Protein AF-W2CX19-F1 (afdb_monomer)

Nearest PDB structures (foldseek):
  3agx-assembly1_B  TM=3.950E-01  e=8.508E+00  Homo sapiens

pLDDT: mean 94.56, std 5.28, range [71.5, 98.56]

Solvent-accessible surface area (backbone atoms only — not comparable to full-atom values): 4928 Å² total; per-residue (Å²): 130,83,61,69,67,61,56,46,41,51,53,19,45,52,54,30,50,55,50,50,53,56,39,55,76,69,62,60,75,93,41,74,69,51,54,23,53,45,41,15,39,44,18,54,80,72,41,51,78,44,82,49,97,79,49,72,36,34,39,28,68,23,46,70,63,72,62,82,52,67,51,68,93,90,57,52,67,56,84,50,56,95,79,112

Structure (mmCIF, N/CA/C/O backbone):
data_AF-W2CX19-F1
#
_entry.id   AF-W2CX19-F1
#
loop_
_atom_site.group_PDB
_atom_site.id
_atom_site.type_symbol
_atom_site.label_atom_id
_atom_site.label_alt_id
_atom_site.label_comp_id
_atom_site.label_asym_id
_atom_site.label_entity_id
_atom_site.label_seq_id
_atom_site.pdbx_PDB_ins_code
_atom_site.Cartn_x
_atom_site.Cartn_y
_atom_site.Cartn_z
_atom_site.occupancy
_atom_site.B_iso_or_equiv
_atom_site.auth_seq_id
_atom_site.auth_comp_id
_atom_site.auth_asym_id
_atom_site.auth_atom_id
_atom_site.pdbx_PDB_model_num
ATOM 1 N N . GLY A 1 1 ? 20.250 14.348 9.282 1.00 83.06 1 GL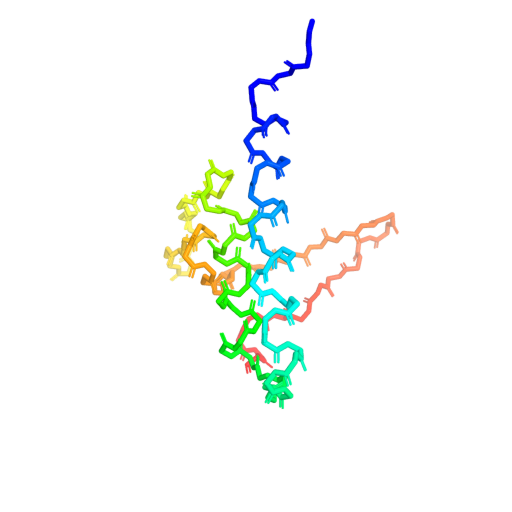Y A N 1
ATOM 2 C CA . GLY A 1 1 ? 18.784 14.24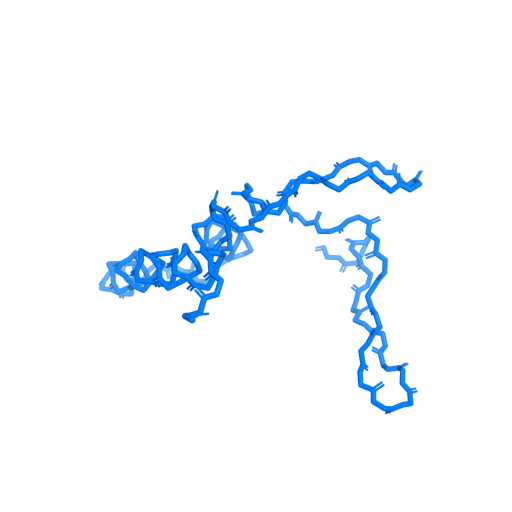4 9.445 1.00 83.06 1 GLY A CA 1
ATOM 3 C C . GLY A 1 1 ? 18.285 13.036 8.680 1.00 83.06 1 GLY A C 1
ATOM 4 O O . GLY A 1 1 ? 19.022 12.560 7.823 1.00 83.06 1 GLY A O 1
ATOM 5 N N . LYS A 1 2 ? 17.088 12.524 8.992 1.00 90.31 2 LYS A N 1
ATOM 6 C CA . LYS A 1 2 ? 16.473 11.464 8.177 1.00 90.31 2 LYS A CA 1
ATOM 7 C C . LYS A 1 2 ? 16.112 12.007 6.780 1.00 90.31 2 LYS A C 1
ATOM 9 O O . LYS A 1 2 ? 15.828 13.202 6.670 1.00 90.31 2 LYS A O 1
ATOM 14 N N . PRO A 1 3 ? 16.151 11.178 5.725 1.00 95.75 3 PRO A N 1
ATOM 15 C CA . PRO A 1 3 ? 15.660 11.541 4.397 1.00 95.75 3 PRO A CA 1
ATOM 16 C C . PRO A 1 3 ? 14.205 12.035 4.399 1.00 95.75 3 PRO A C 1
ATOM 18 O O . PRO A 1 3 ? 13.383 11.560 5.179 1.00 95.75 3 PRO A O 1
ATOM 21 N N . LEU A 1 4 ? 13.857 12.936 3.469 1.00 96.00 4 LEU A N 1
ATOM 22 C CA . LEU A 1 4 ? 12.480 13.432 3.297 1.00 96.00 4 LEU A CA 1
ATOM 23 C C . LEU A 1 4 ? 11.477 12.288 3.087 1.00 96.00 4 LEU A C 1
ATOM 25 O O . LEU A 1 4 ? 10.377 12.333 3.630 1.00 96.00 4 LEU A O 1
ATOM 29 N N . ILE A 1 5 ? 11.868 11.251 2.340 1.00 96.31 5 ILE A N 1
ATOM 30 C CA . ILE A 1 5 ? 10.994 10.111 2.044 1.00 96.31 5 ILE A CA 1
ATOM 31 C C . ILE A 1 5 ? 10.519 9.396 3.316 1.00 96.31 5 ILE A C 1
ATOM 33 O O . ILE A 1 5 ? 9.364 8.987 3.381 1.00 96.31 5 ILE A O 1
ATOM 37 N N . ASP A 1 6 ? 11.347 9.342 4.363 1.00 96.88 6 ASP A N 1
ATOM 38 C CA . ASP A 1 6 ? 10.972 8.736 5.643 1.00 96.88 6 ASP A CA 1
ATOM 39 C C . ASP A 1 6 ? 9.884 9.551 6.350 1.00 96.88 6 ASP A C 1
ATOM 41 O O . ASP A 1 6 ? 9.004 8.997 7.007 1.00 96.88 6 ASP A O 1
ATOM 45 N N . HIS A 1 7 ? 9.932 10.879 6.226 1.00 97.44 7 HIS A N 1
ATOM 46 C CA . HIS A 1 7 ? 8.900 11.757 6.770 1.00 97.44 7 HIS A CA 1
ATOM 47 C C . HIS A 1 7 ? 7.580 11.590 6.011 1.00 97.44 7 HIS A C 1
ATOM 49 O O . HIS A 1 7 ? 6.542 11.411 6.642 1.00 97.44 7 HIS A O 1
ATOM 55 N N . LEU A 1 8 ? 7.631 11.541 4.676 1.00 98.06 8 LEU A N 1
ATOM 56 C CA . LEU A 1 8 ? 6.449 11.304 3.840 1.00 98.06 8 LEU A CA 1
ATOM 57 C C . LEU A 1 8 ? 5.828 9.923 4.097 1.00 98.06 8 LEU A C 1
ATOM 59 O O . LEU A 1 8 ? 4.609 9.799 4.155 1.00 98.06 8 LEU A O 1
ATOM 63 N N . MET A 1 9 ? 6.657 8.900 4.317 1.00 97.94 9 MET A N 1
ATOM 64 C CA . MET A 1 9 ? 6.204 7.562 4.702 1.00 97.94 9 MET A CA 1
ATOM 65 C C . MET A 1 9 ? 5.443 7.579 6.033 1.00 97.94 9 MET A C 1
ATOM 67 O O . MET A 1 9 ? 4.414 6.920 6.162 1.00 97.94 9 MET A O 1
ATOM 71 N N . ASN A 1 10 ? 5.920 8.338 7.025 1.00 97.94 10 ASN A N 1
ATOM 72 C CA . ASN A 1 10 ? 5.218 8.471 8.304 1.00 97.94 10 ASN A CA 1
ATOM 73 C C . ASN A 1 10 ? 3.864 9.180 8.148 1.00 97.94 10 ASN A C 1
ATOM 75 O O . ASN A 1 10 ? 2.900 8.799 8.813 1.00 97.94 10 ASN A O 1
ATOM 79 N N . ASP A 1 11 ? 3.774 10.173 7.262 1.00 98.06 11 ASP A N 1
ATOM 80 C CA . ASP A 1 11 ? 2.508 10.843 6.959 1.00 98.06 11 ASP A CA 1
ATOM 81 C C . ASP A 1 11 ? 1.509 9.896 6.287 1.00 98.06 11 ASP A C 1
ATOM 83 O O . ASP A 1 11 ? 0.349 9.836 6.703 1.00 98.06 11 ASP A O 1
ATOM 87 N N . ASP A 1 12 ? 1.953 9.121 5.293 1.00 98.44 12 ASP A N 1
ATOM 88 C CA . ASP A 1 12 ? 1.116 8.112 4.637 1.00 98.44 12 ASP A CA 1
ATOM 89 C C . ASP A 1 12 ? 0.648 7.036 5.644 1.00 98.44 12 ASP A C 1
ATOM 91 O O . ASP A 1 12 ? -0.532 6.672 5.667 1.00 98.44 12 ASP A O 1
ATOM 95 N N . LEU A 1 13 ? 1.538 6.587 6.544 1.00 98.50 13 LEU A N 1
ATOM 96 C CA . LEU A 1 13 ? 1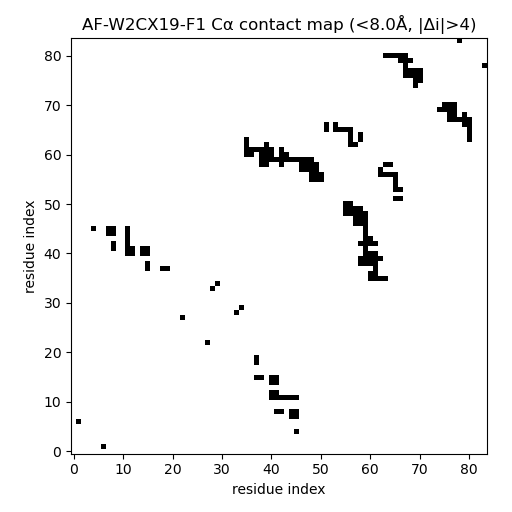.219 5.654 7.635 1.00 98.50 13 LEU A CA 1
ATOM 97 C C . LEU A 1 13 ? 0.134 6.202 8.566 1.00 98.50 13 LEU A C 1
ATOM 99 O O . LEU A 1 13 ? -0.832 5.504 8.877 1.00 98.50 13 LEU A O 1
ATOM 103 N N . ARG A 1 14 ? 0.265 7.456 9.008 1.00 98.56 14 ARG A N 1
ATOM 104 C CA . ARG A 1 14 ? -0.743 8.097 9.860 1.00 98.56 14 ARG A CA 1
ATOM 105 C C . ARG A 1 14 ? -2.107 8.122 9.165 1.00 98.56 14 ARG A C 1
ATOM 107 O O . ARG A 1 14 ? -3.102 7.719 9.764 1.00 98.56 14 ARG A O 1
ATOM 114 N N . MET A 1 15 ? -2.142 8.531 7.896 1.00 98.44 15 MET A N 1
ATOM 115 C CA . MET A 1 15 ? -3.382 8.620 7.119 1.00 98.44 15 MET A CA 1
ATOM 116 C C . MET A 1 15 ? -4.064 7.258 6.943 1.00 98.44 15 MET A C 1
ATOM 118 O O . MET A 1 15 ? -5.282 7.157 7.103 1.00 98.44 15 MET A O 1
ATOM 122 N N . VAL A 1 16 ? -3.308 6.196 6.639 1.00 98.56 16 VAL A N 1
ATOM 123 C CA . VAL A 1 16 ? -3.912 4.865 6.475 1.00 98.56 16 VAL A CA 1
ATOM 124 C C . VAL A 1 16 ? -4.435 4.312 7.802 1.00 98.56 16 VAL A C 1
ATOM 126 O O . VAL A 1 16 ? -5.478 3.662 7.807 1.00 98.56 16 VAL A O 1
ATOM 129 N N . TYR A 1 17 ? -3.786 4.607 8.934 1.00 98.56 17 TYR A N 1
ATOM 130 C CA . TYR A 1 17 ? -4.291 4.202 10.249 1.00 98.56 17 TYR A CA 1
ATOM 131 C C . TYR A 1 17 ? -5.599 4.901 10.616 1.00 98.56 17 TYR A C 1
ATOM 133 O O . TYR A 1 17 ? -6.505 4.248 11.135 1.00 98.56 17 TYR A O 1
ATOM 141 N N . GLU A 1 18 ? -5.720 6.200 10.347 1.00 98.50 18 GLU A N 1
ATOM 142 C CA . GLU A 1 18 ? -6.962 6.958 10.564 1.00 98.50 18 GLU A CA 1
ATOM 143 C C . GLU A 1 18 ? -8.111 6.389 9.711 1.00 98.50 18 GLU A C 1
ATOM 145 O O . GLU A 1 18 ? -9.218 6.152 10.213 1.00 98.50 18 GLU A O 1
ATOM 150 N N . GLN A 1 19 ? -7.835 6.078 8.438 1.00 98.31 19 GLN A N 1
ATOM 151 C CA . GLN A 1 19 ? -8.811 5.443 7.552 1.00 98.31 19 GLN A CA 1
ATOM 152 C C . GLN A 1 19 ? -9.197 4.042 8.046 1.00 98.31 19 GLN A C 1
ATOM 154 O O . GLN A 1 19 ? -10.381 3.723 8.139 1.00 98.31 19 GLN A O 1
ATOM 159 N N . ALA A 1 20 ? -8.219 3.205 8.399 1.00 98.06 20 ALA A N 1
ATOM 160 C CA . ALA A 1 20 ? -8.463 1.844 8.868 1.00 98.06 20 ALA A CA 1
ATOM 161 C C . ALA A 1 20 ? -9.290 1.818 10.162 1.00 98.06 20 ALA A C 1
ATOM 163 O O . ALA A 1 20 ? -10.190 0.991 10.286 1.00 98.06 20 ALA A O 1
ATOM 164 N N . GLN A 1 21 ? -9.046 2.743 11.096 1.00 98.25 21 GLN A N 1
ATOM 165 C CA . GLN A 1 21 ? -9.856 2.887 12.312 1.00 98.25 21 GLN A CA 1
ATOM 166 C C . GLN A 1 21 ? -11.308 3.249 11.989 1.00 98.25 21 GLN A C 1
ATOM 168 O O . GLN A 1 21 ? -12.232 2.643 12.532 1.00 98.25 21 GLN A O 1
ATOM 173 N N . THR A 1 22 ? -11.520 4.187 11.062 1.00 98.25 22 THR A N 1
ATOM 174 C CA . THR A 1 22 ? -12.866 4.580 10.618 1.00 98.25 22 THR A CA 1
ATOM 175 C C . THR A 1 22 ? -13.625 3.395 10.014 1.00 98.25 22 THR A C 1
ATOM 177 O O . THR A 1 22 ? -14.786 3.150 10.343 1.00 98.25 22 THR A O 1
ATOM 180 N N . GLU A 1 23 ? -12.961 2.619 9.161 1.00 98.19 23 GLU A N 1
ATOM 18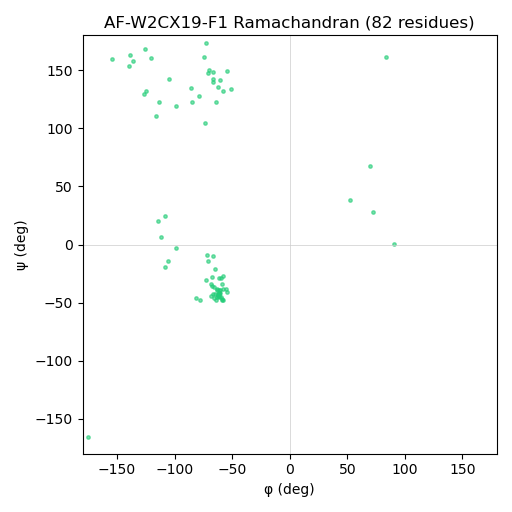1 C CA . GLU A 1 23 ? -13.551 1.457 8.490 1.00 98.19 23 GLU A CA 1
ATOM 182 C C . GLU A 1 23 ? -13.755 0.269 9.448 1.00 98.19 23 GLU A C 1
ATOM 184 O O . GLU A 1 23 ? -14.732 -0.471 9.326 1.00 98.19 23 GLU A O 1
ATOM 189 N N . ALA A 1 24 ? -12.909 0.134 10.473 1.00 97.81 24 ALA A N 1
ATOM 190 C CA . ALA A 1 24 ? -13.090 -0.843 11.542 1.00 97.81 24 ALA A CA 1
ATOM 191 C C . ALA A 1 24 ? -14.346 -0.555 12.380 1.00 97.81 24 ALA A C 1
ATOM 193 O O . ALA A 1 24 ? -15.117 -1.474 12.660 1.00 97.81 24 ALA A O 1
ATOM 194 N N . VAL A 1 25 ? -14.605 0.713 12.726 1.00 98.25 25 VAL A N 1
ATOM 195 C CA . VAL A 1 25 ? -15.843 1.127 13.421 1.00 98.25 25 VAL A CA 1
ATOM 196 C C . VAL A 1 25 ? -17.077 0.798 12.578 1.00 98.25 25 VAL A C 1
ATOM 198 O O . VAL A 1 25 ? -18.082 0.318 13.104 1.00 98.25 25 VAL A O 1
ATOM 201 N N . ARG A 1 26 ? -16.985 0.986 11.257 1.00 97.56 26 ARG A N 1
ATOM 202 C CA . ARG A 1 26 ? -18.035 0.623 10.291 1.00 97.56 26 ARG A CA 1
ATOM 203 C C . ARG A 1 26 ? -18.180 -0.884 10.077 1.00 97.56 26 ARG A C 1
ATOM 205 O O . ARG A 1 26 ? -19.139 -1.303 9.436 1.00 97.56 26 ARG A O 1
ATOM 212 N N . ARG A 1 27 ? -17.262 -1.695 10.620 1.00 97.00 27 ARG A N 1
ATOM 213 C CA . ARG A 1 27 ? -17.162 -3.144 10.385 1.00 97.00 27 ARG A CA 1
ATOM 214 C C . ARG A 1 27 ? -17.117 -3.481 8.894 1.00 97.00 27 ARG A C 1
ATOM 216 O O . ARG A 1 27 ? -17.716 -4.461 8.453 1.00 97.00 27 ARG A O 1
ATOM 223 N N . THR A 1 28 ? -16.418 -2.655 8.120 1.00 96.88 28 THR A N 1
ATOM 224 C CA . THR A 1 28 ? -16.261 -2.856 6.682 1.00 96.88 28 THR A CA 1
ATOM 225 C C . THR A 1 28 ? -15.617 -4.216 6.420 1.00 96.88 28 THR A C 1
ATOM 227 O O . THR A 1 28 ? -14.623 -4.585 7.048 1.00 96.88 28 THR A O 1
ATOM 230 N N . ALA A 1 29 ? -16.199 -4.985 5.500 1.00 97.81 29 ALA A N 1
ATOM 231 C CA . ALA A 1 29 ? -15.680 -6.297 5.146 1.00 97.81 29 ALA A CA 1
ATOM 232 C C . ALA A 1 29 ? -14.271 -6.178 4.546 1.00 97.81 29 ALA A C 1
ATOM 234 O O . ALA A 1 29 ? -14.016 -5.351 3.665 1.00 97.81 29 ALA A O 1
ATOM 235 N N . ILE A 1 30 ? -13.364 -7.051 4.985 1.00 97.31 30 ILE A N 1
ATOM 236 C CA . ILE A 1 30 ? -12.014 -7.125 4.428 1.00 97.31 30 ILE A CA 1
ATOM 237 C C . ILE A 1 30 ? -12.112 -7.784 3.054 1.00 97.31 30 ILE A C 1
ATOM 239 O O . ILE A 1 30 ? -12.297 -8.993 2.931 1.00 97.31 30 ILE A O 1
ATOM 243 N N . THR A 1 31 ? -12.004 -6.965 2.014 1.00 97.12 31 THR A N 1
ATOM 244 C CA . THR A 1 31 ? -12.062 -7.387 0.612 1.00 97.12 31 THR A CA 1
ATOM 245 C C . THR A 1 31 ? -10.772 -7.006 -0.115 1.00 97.12 31 THR A C 1
ATOM 247 O O . THR A 1 31 ? -10.063 -6.098 0.327 1.00 97.12 31 THR A O 1
ATOM 250 N N . PRO A 1 32 ? -10.464 -7.630 -1.265 1.00 95.44 32 PRO A N 1
ATOM 251 C CA . PRO A 1 32 ? -9.325 -7.224 -2.088 1.00 95.44 32 PRO A CA 1
ATOM 252 C C . PRO A 1 32 ? -9.356 -5.729 -2.454 1.00 95.44 32 PRO A C 1
ATOM 254 O O . PRO A 1 32 ? -8.343 -5.042 -2.350 1.00 95.44 32 PRO A O 1
ATOM 257 N N . THR A 1 33 ? -10.534 -5.192 -2.784 1.00 96.38 33 THR A N 1
ATOM 258 C CA . THR A 1 33 ? -10.736 -3.763 -3.072 1.00 96.38 33 THR A CA 1
ATOM 259 C C . THR A 1 33 ? -10.410 -2.876 -1.871 1.00 96.38 33 THR A C 1
ATOM 261 O O . THR A 1 33 ? -9.756 -1.846 -2.026 1.00 96.38 33 THR A O 1
ATOM 264 N N . PHE A 1 34 ? -10.812 -3.290 -0.667 1.00 97.69 34 PHE A N 1
ATOM 265 C CA . PHE A 1 34 ? -10.481 -2.580 0.566 1.00 97.69 34 PHE A CA 1
ATOM 266 C C . PHE A 1 34 ? -8.967 -2.559 0.825 1.00 97.69 34 PHE A C 1
ATOM 268 O O . PHE A 1 34 ? -8.400 -1.503 1.096 1.00 97.69 34 PHE A O 1
ATOM 275 N N . LEU A 1 35 ? -8.285 -3.697 0.656 1.00 97.19 35 LEU A N 1
ATOM 276 C CA . LEU A 1 35 ? -6.830 -3.779 0.827 1.00 97.19 35 LEU A CA 1
ATOM 277 C C . LEU A 1 35 ? -6.074 -2.909 -0.187 1.00 97.19 35 LEU A C 1
ATOM 279 O O . LEU A 1 35 ? -5.101 -2.250 0.176 1.00 97.19 35 LEU A O 1
ATOM 283 N N . ARG A 1 36 ? -6.537 -2.861 -1.442 1.00 97.31 36 ARG A N 1
ATOM 284 C CA . ARG A 1 36 ? -5.982 -1.964 -2.466 1.00 97.31 36 ARG A CA 1
ATOM 285 C C . ARG A 1 36 ? -6.141 -0.497 -2.087 1.00 97.31 36 ARG A C 1
ATOM 287 O O . ARG A 1 36 ? -5.178 0.256 -2.176 1.00 97.31 36 ARG A O 1
ATOM 294 N N . MET A 1 37 ? -7.325 -0.105 -1.617 1.00 98.00 37 MET A N 1
ATOM 295 C CA . MET A 1 37 ? -7.581 1.259 -1.149 1.00 98.00 37 MET A CA 1
ATOM 296 C C . MET A 1 37 ? -6.620 1.652 -0.019 1.00 98.00 37 MET A C 1
ATOM 298 O O . MET A 1 37 ? -5.993 2.706 -0.103 1.00 98.00 37 MET A O 1
ATOM 302 N N . LEU A 1 38 ? -6.447 0.794 0.994 1.00 98.44 38 LEU A N 1
ATOM 303 C CA . LEU A 1 38 ? -5.502 1.055 2.083 1.00 98.44 38 LEU A CA 1
ATOM 304 C C . LEU A 1 38 ? -4.059 1.170 1.576 1.00 98.44 38 LEU A C 1
ATOM 306 O O . LEU A 1 38 ? -3.351 2.087 1.981 1.00 98.44 38 LEU A O 1
ATOM 310 N N . ASN A 1 39 ? -3.632 0.297 0.661 1.00 97.69 39 ASN A N 1
ATOM 311 C CA . ASN A 1 39 ? -2.287 0.358 0.087 1.00 97.69 39 ASN A CA 1
ATOM 312 C C . ASN A 1 39 ? -2.052 1.668 -0.694 1.00 97.69 39 ASN A C 1
ATOM 314 O O . ASN A 1 39 ? -1.039 2.335 -0.505 1.00 97.69 39 ASN A O 1
ATOM 318 N N . GLY A 1 40 ? -3.035 2.117 -1.482 1.00 98.38 40 GLY A N 1
ATOM 319 C CA . GLY A 1 40 ? -2.962 3.406 -2.182 1.00 98.38 40 GLY A CA 1
ATOM 320 C C . GLY A 1 40 ? -2.942 4.635 -1.258 1.00 98.38 40 GLY A C 1
ATOM 321 O O . GLY A 1 40 ? -2.505 5.711 -1.663 1.00 98.38 40 GLY A O 1
ATOM 322 N N . ILE A 1 41 ? -3.407 4.513 -0.011 1.00 98.50 41 ILE A N 1
ATOM 323 C CA . ILE A 1 41 ? -3.224 5.556 1.013 1.00 98.50 41 ILE A CA 1
ATOM 324 C C . ILE A 1 41 ? -1.824 5.443 1.628 1.00 98.50 41 ILE A C 1
ATOM 326 O O . ILE A 1 41 ? -1.125 6.447 1.730 1.00 98.50 41 ILE A O 1
ATOM 330 N N . LEU A 1 42 ? -1.403 4.223 1.974 1.00 98.44 42 LEU A N 1
ATOM 331 C CA . LEU A 1 42 ? -0.111 3.916 2.595 1.00 98.44 42 LEU A CA 1
ATOM 332 C C . LEU A 1 42 ? 1.094 4.296 1.720 1.00 98.44 42 LEU A C 1
ATOM 334 O O . LEU A 1 42 ? 2.165 4.582 2.246 1.00 98.44 42 LEU A O 1
ATOM 338 N N . MET A 1 43 ? 0.931 4.282 0.399 1.00 97.94 43 MET A N 1
ATOM 339 C CA . MET A 1 43 ? 1.984 4.619 -0.559 1.00 97.94 43 MET A CA 1
ATOM 340 C C . MET A 1 43 ? 1.665 5.888 -1.356 1.00 97.94 43 MET A C 1
ATOM 342 O O . MET A 1 43 ? 2.212 6.091 -2.438 1.00 97.94 43 MET A O 1
ATOM 346 N N . ARG A 1 44 ? 0.771 6.760 -0.872 1.00 98.19 44 ARG A N 1
ATOM 347 C CA . ARG A 1 44 ? 0.292 7.913 -1.651 1.00 98.19 44 ARG A CA 1
ATOM 348 C C . ARG A 1 44 ? 1.420 8.848 -2.101 1.00 98.19 44 ARG A C 1
ATOM 350 O O . ARG A 1 44 ? 1.348 9.390 -3.201 1.00 98.19 44 ARG A O 1
ATOM 357 N N . ARG A 1 45 ? 2.427 9.071 -1.257 1.00 97.88 45 ARG A N 1
ATOM 358 C CA . ARG A 1 45 ? 3.555 9.983 -1.529 1.00 97.88 45 ARG A CA 1
ATOM 359 C C . ARG A 1 45 ? 4.859 9.247 -1.797 1.00 97.88 45 ARG A C 1
ATOM 361 O O . ARG A 1 45 ? 5.789 9.836 -2.338 1.00 97.88 45 ARG A O 1
ATOM 368 N N . THR A 1 46 ? 4.931 7.988 -1.384 1.00 97.81 46 THR A N 1
ATOM 369 C CA . THR A 1 46 ? 6.139 7.156 -1.461 1.00 97.81 46 THR A CA 1
ATOM 3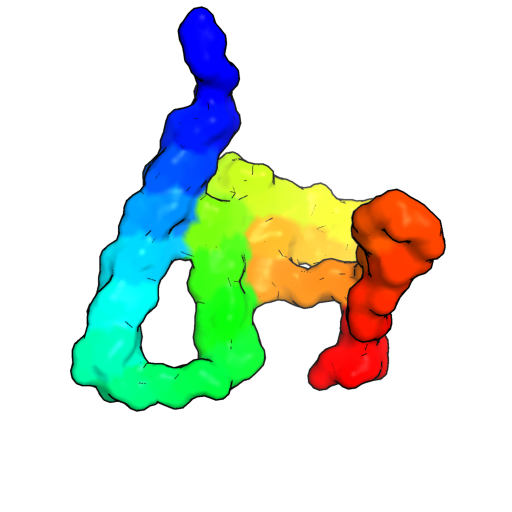70 C C . THR A 1 46 ? 6.081 6.099 -2.563 1.00 97.81 46 THR A C 1
ATOM 372 O O . THR A 1 46 ? 7.108 5.520 -2.914 1.00 97.81 46 THR A O 1
ATOM 375 N N . GLY A 1 47 ? 4.896 5.854 -3.121 1.00 96.81 47 GLY A N 1
ATOM 376 C CA . GLY A 1 47 ? 4.684 4.974 -4.259 1.00 96.81 47 GLY A CA 1
ATOM 377 C C . GLY A 1 47 ? 5.184 5.567 -5.570 1.00 96.81 47 GLY A C 1
ATOM 378 O O . GLY A 1 47 ? 5.652 6.702 -5.656 1.00 96.81 47 GLY A O 1
ATOM 379 N N . SER A 1 48 ? 5.132 4.755 -6.615 1.00 97.25 48 SER A N 1
ATOM 380 C CA . SER A 1 48 ? 5.644 5.089 -7.939 1.00 97.25 48 SER A CA 1
ATOM 381 C C . SER A 1 48 ? 4.916 4.304 -9.022 1.00 97.25 48 SER A C 1
ATOM 383 O O . SER A 1 48 ? 4.343 3.239 -8.777 1.00 97.25 48 SER A O 1
ATOM 385 N N . VAL A 1 49 ? 5.003 4.823 -10.243 1.00 98.12 49 VAL A N 1
ATOM 386 C CA . VAL A 1 49 ? 4.631 4.089 -11.449 1.00 98.12 49 VAL A CA 1
ATOM 387 C C . VAL A 1 49 ? 5.768 3.136 -11.807 1.00 98.12 49 VAL A C 1
ATOM 389 O O . VAL A 1 49 ? 6.928 3.535 -11.905 1.00 98.12 49 VAL A O 1
ATOM 392 N N . HIS A 1 50 ? 5.433 1.866 -11.994 1.00 96.56 50 HIS A N 1
ATOM 393 C CA . HIS A 1 50 ? 6.364 0.807 -12.345 1.00 96.56 50 HIS A CA 1
ATOM 394 C C . HIS A 1 50 ? 6.052 0.302 -13.748 1.00 96.56 50 HIS A C 1
ATOM 396 O O . HIS A 1 50 ? 4.949 -0.175 -14.008 1.00 96.56 50 HIS A O 1
ATOM 402 N N . HIS A 1 51 ? 7.044 0.357 -14.630 1.00 96.38 51 HIS A N 1
ATOM 403 C CA . HIS A 1 51 ? 6.965 -0.211 -15.971 1.00 96.38 51 HIS A CA 1
ATOM 404 C C . HIS A 1 51 ? 7.649 -1.575 -15.975 1.00 96.38 51 HIS A C 1
ATOM 406 O O . HIS A 1 51 ? 8.838 -1.678 -15.665 1.00 96.38 51 HIS A O 1
ATOM 412 N N . VAL A 1 52 ? 6.904 -2.628 -16.301 1.00 92.94 52 VAL A N 1
ATOM 413 C CA . VAL A 1 52 ? 7.425 -3.996 -16.389 1.00 92.94 52 VAL A CA 1
ATOM 414 C C . VAL A 1 52 ? 7.095 -4.598 -17.752 1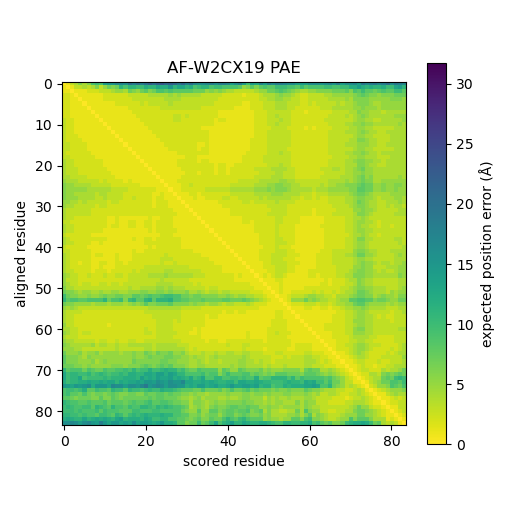.00 92.94 52 VAL A C 1
ATOM 416 O O . VAL A 1 52 ? 6.308 -4.048 -18.511 1.00 92.94 52 VAL A O 1
ATOM 419 N N . ALA A 1 53 ? 7.706 -5.739 -18.082 1.00 90.81 53 ALA A N 1
ATOM 420 C CA . ALA A 1 53 ? 7.520 -6.374 -19.390 1.00 90.81 53 ALA A CA 1
ATOM 421 C C . ALA A 1 53 ? 6.057 -6.752 -19.691 1.00 90.81 53 ALA A C 1
ATOM 423 O O . ALA A 1 53 ? 5.675 -6.816 -20.854 1.00 90.81 53 ALA A O 1
ATOM 424 N N . ALA A 1 54 ? 5.263 -7.029 -18.652 1.00 87.94 54 ALA A N 1
ATOM 425 C CA . ALA A 1 54 ? 3.857 -7.379 -18.802 1.00 87.94 54 ALA A CA 1
ATOM 426 C C . ALA A 1 54 ? 2.969 -6.152 -19.060 1.00 87.94 54 ALA A C 1
ATOM 428 O O . ALA A 1 54 ? 2.130 -6.215 -19.951 1.00 87.94 54 ALA A O 1
ATOM 429 N N . ASP A 1 55 ? 3.133 -5.081 -18.273 1.00 94.50 55 ASP A N 1
ATOM 430 C CA . ASP A 1 55 ? 2.404 -3.810 -18.394 1.00 94.50 55 ASP A CA 1
ATOM 431 C C . ASP A 1 55 ? 2.956 -2.772 -17.380 1.00 94.50 55 ASP A C 1
ATOM 433 O O . ASP A 1 55 ? 4.012 -2.964 -16.771 1.00 94.50 55 ASP A O 1
ATOM 437 N N . THR A 1 56 ? 2.231 -1.678 -17.156 1.00 96.50 56 THR A N 1
ATOM 438 C CA . THR A 1 56 ? 2.488 -0.651 -16.142 1.00 96.50 56 THR A CA 1
ATOM 439 C C . THR A 1 56 ? 1.513 -0.762 -14.966 1.00 96.50 56 THR A C 1
ATOM 441 O O . THR A 1 56 ? 0.327 -1.009 -15.161 1.00 96.50 56 THR A O 1
ATOM 444 N N . PHE A 1 57 ? 1.984 -0.529 -13.738 1.00 96.56 57 PHE A N 1
ATOM 445 C CA . PHE A 1 57 ? 1.120 -0.398 -12.555 1.00 96.56 57 PHE A CA 1
ATOM 446 C C . PHE A 1 57 ? 1.593 0.728 -11.631 1.00 96.56 57 PHE A C 1
ATOM 448 O O . PHE A 1 57 ? 2.780 1.050 -11.602 1.00 96.56 57 PHE A O 1
ATOM 455 N N . ASP A 1 58 ? 0.679 1.314 -10.854 1.00 97.75 58 ASP A N 1
ATOM 456 C CA . ASP A 1 58 ? 0.983 2.417 -9.939 1.00 97.75 58 ASP A CA 1
ATOM 457 C C . ASP A 1 58 ? 0.744 2.013 -8.479 1.00 97.75 58 ASP A C 1
ATOM 459 O O . ASP A 1 58 ? -0.390 1.830 -8.018 1.00 97.75 58 ASP A O 1
ATOM 463 N N . SER A 1 59 ? 1.834 1.895 -7.718 1.00 96.94 59 SER A N 1
ATOM 464 C CA . SER A 1 59 ? 1.751 1.527 -6.303 1.00 96.94 59 SER A CA 1
ATOM 465 C C . SER A 1 59 ? 1.083 2.613 -5.453 1.00 96.94 59 SER A C 1
ATOM 467 O O . SER A 1 59 ? 0.388 2.280 -4.494 1.00 96.94 59 SER A O 1
ATOM 469 N N . SER A 1 60 ? 1.166 3.890 -5.845 1.00 97.81 60 SER A N 1
ATOM 470 C CA . SER A 1 60 ? 0.494 4.995 -5.141 1.00 97.81 60 SER A CA 1
ATOM 471 C C . SER A 1 60 ? -1.033 4.984 -5.304 1.00 97.81 60 SER A C 1
ATOM 473 O O . SER A 1 60 ? -1.756 5.640 -4.552 1.00 97.81 60 SER A O 1
ATOM 475 N N . ARG A 1 61 ? -1.547 4.205 -6.265 1.00 98.00 61 ARG A N 1
ATOM 476 C CA . ARG A 1 61 ? -2.984 3.988 -6.501 1.00 98.00 61 ARG A CA 1
ATOM 477 C C . ARG A 1 61 ? -3.500 2.686 -5.891 1.00 98.00 61 ARG A C 1
ATOM 479 O O . ARG A 1 61 ? -4.702 2.429 -5.944 1.00 98.00 61 ARG A O 1
ATOM 486 N N . GLY A 1 62 ? -2.616 1.885 -5.292 1.00 97.12 62 GLY A N 1
ATOM 487 C CA . GLY A 1 62 ? -2.961 0.568 -4.764 1.00 97.12 62 GLY A CA 1
ATOM 488 C C . GLY A 1 62 ? -3.210 -0.470 -5.860 1.00 97.12 62 GLY A C 1
ATOM 489 O O . GLY A 1 62 ? -4.004 -1.396 -5.669 1.00 97.12 62 GLY A O 1
ATOM 490 N N . ASP A 1 63 ? -2.587 -0.312 -7.028 1.00 96.94 63 ASP A N 1
ATOM 491 C CA . ASP A 1 63 ? -2.673 -1.305 -8.093 1.00 96.94 63 ASP A CA 1
ATOM 492 C C . ASP A 1 63 ? -1.904 -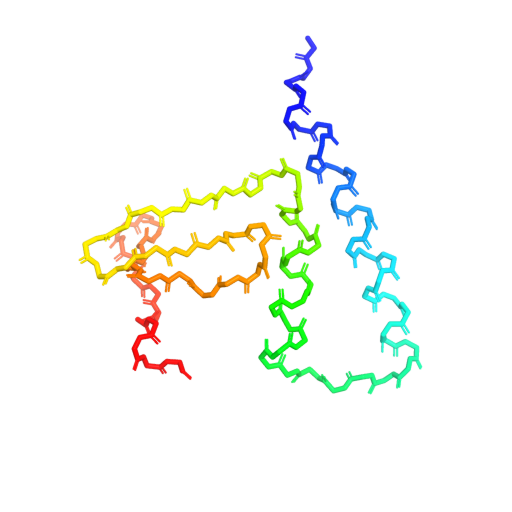2.576 -7.731 1.00 96.94 63 ASP A C 1
ATOM 494 O O . ASP A 1 63 ? -0.918 -2.559 -6.988 1.00 96.94 63 ASP A O 1
ATOM 498 N N . TYR A 1 64 ? -2.370 -3.711 -8.254 1.00 94.50 64 TYR A N 1
ATOM 499 C CA . TYR A 1 64 ? -1.614 -4.946 -8.122 1.00 94.50 64 TYR A CA 1
ATOM 500 C C . TYR A 1 64 ? -0.324 -4.851 -8.921 1.00 94.50 64 TYR A C 1
ATOM 502 O O . TYR A 1 64 ? -0.302 -4.369 -10.052 1.00 94.50 64 TYR A O 1
ATOM 510 N N . ARG A 1 65 ? 0.750 -5.383 -8.343 1.00 93.06 65 ARG A N 1
ATOM 511 C CA . ARG A 1 65 ? 1.990 -5.585 -9.084 1.00 93.06 65 ARG A CA 1
ATOM 512 C C . ARG A 1 65 ? 1.751 -6.520 -10.260 1.00 93.06 65 ARG A C 1
ATOM 514 O O . ARG A 1 65 ? 1.091 -7.542 -10.110 1.00 93.06 65 ARG A O 1
ATOM 521 N N . LEU A 1 66 ? 2.388 -6.224 -11.383 1.00 93.56 66 LEU A N 1
ATOM 522 C CA . LEU A 1 66 ? 2.337 -7.053 -12.591 1.00 93.56 66 LEU A CA 1
ATOM 523 C C . LEU A 1 66 ? 3.671 -7.779 -12.836 1.00 93.56 66 LEU A C 1
ATOM 525 O O . LEU A 1 66 ? 4.021 -8.145 -13.952 1.00 93.56 66 LEU A O 1
ATOM 529 N N . CYS A 1 67 ? 4.443 -7.980 -11.767 1.00 91.62 67 CYS A N 1
ATOM 530 C CA . CYS A 1 67 ? 5.737 -8.658 -11.772 1.00 91.62 67 CYS A CA 1
ATOM 531 C C . CYS A 1 67 ? 5.852 -9.636 -10.601 1.00 91.62 67 CYS A C 1
ATOM 533 O O . CYS A 1 67 ? 5.130 -9.510 -9.612 1.00 91.62 67 CYS A O 1
ATOM 535 N N . GLY A 1 68 ? 6.742 -10.626 -10.704 1.00 91.19 68 GLY A N 1
ATOM 536 C CA . GLY A 1 68 ? 7.050 -11.551 -9.610 1.00 91.19 68 GLY A CA 1
ATOM 537 C C . GLY A 1 68 ? 7.828 -10.868 -8.481 1.00 91.19 68 GLY A C 1
ATOM 538 O O . GLY A 1 68 ? 8.630 -9.976 -8.734 1.00 91.19 68 GLY A O 1
ATOM 539 N N . VAL A 1 69 ? 7.605 -11.301 -7.236 1.00 90.31 69 VAL A N 1
ATOM 540 C CA . VAL A 1 69 ? 8.374 -10.840 -6.069 1.00 90.31 69 VAL A CA 1
ATOM 541 C C . VAL A 1 69 ? 8.958 -12.048 -5.365 1.00 90.31 69 VAL A C 1
ATOM 543 O O . VAL A 1 69 ? 8.239 -13.006 -5.077 1.00 90.31 69 VAL A O 1
ATOM 546 N N . THR A 1 70 ? 10.247 -11.968 -5.058 1.00 92.06 70 THR A N 1
ATOM 547 C CA . THR A 1 70 ? 10.991 -12.965 -4.295 1.00 92.06 70 THR A CA 1
ATOM 548 C C . THR A 1 70 ? 11.675 -12.254 -3.138 1.00 92.06 70 THR A C 1
ATOM 550 O O . THR A 1 70 ? 12.326 -11.234 -3.353 1.00 92.06 70 THR A O 1
ATOM 553 N N . ALA A 1 71 ? 11.518 -12.764 -1.918 1.00 90.44 71 ALA A N 1
ATOM 554 C CA . ALA A 1 71 ? 12.131 -12.172 -0.732 1.00 90.44 71 ALA A CA 1
ATOM 555 C C . ALA A 1 71 ? 12.693 -13.235 0.220 1.00 90.44 71 ALA A C 1
ATOM 557 O O . ALA A 1 71 ? 12.332 -14.414 0.166 1.00 90.44 71 ALA A O 1
ATOM 558 N N . GLY A 1 72 ? 13.567 -12.782 1.120 1.00 88.44 72 GLY A N 1
ATOM 559 C CA . GLY A 1 72 ? 14.191 -13.602 2.154 1.00 88.44 72 GLY A CA 1
ATOM 560 C C . GLY A 1 72 ? 15.426 -14.374 1.687 1.00 88.44 72 GLY A C 1
ATOM 561 O O . GLY A 1 72 ? 15.664 -14.583 0.496 1.00 88.44 72 GLY A O 1
ATOM 562 N N . VAL A 1 73 ? 16.221 -14.812 2.664 1.00 83.75 73 VAL A N 1
ATOM 563 C CA . VAL A 1 73 ? 17.399 -15.659 2.439 1.00 83.75 73 VAL A CA 1
ATOM 564 C C . VAL A 1 73 ? 16.928 -17.004 1.876 1.00 83.75 73 VAL A C 1
ATOM 566 O O . VAL A 1 73 ? 16.090 -17.671 2.480 1.00 8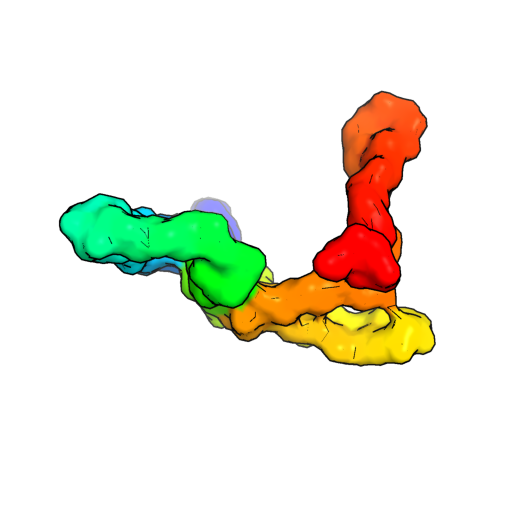3.75 73 VAL A O 1
ATOM 569 N N . GLY A 1 74 ? 17.422 -17.379 0.694 1.00 85.88 74 GLY A N 1
ATOM 570 C CA . GLY A 1 74 ? 16.990 -18.586 -0.027 1.00 85.88 74 GLY A CA 1
ATOM 571 C C . GLY A 1 74 ? 15.827 -18.388 -1.011 1.00 85.88 74 GLY A C 1
ATOM 572 O O . GLY A 1 74 ? 15.440 -19.345 -1.669 1.00 85.88 74 GLY A O 1
ATOM 573 N N . GLY A 1 75 ? 15.294 -17.167 -1.151 1.00 86.31 75 GLY A N 1
ATOM 574 C CA . GLY A 1 75 ? 14.460 -16.766 -2.289 1.00 86.31 75 GLY A CA 1
ATOM 575 C C . GLY A 1 75 ? 13.069 -17.402 -2.361 1.00 86.31 75 GLY A C 1
ATOM 576 O O . GLY A 1 75 ? 12.763 -18.132 -3.301 1.00 86.31 75 GLY A O 1
ATOM 577 N N . ARG A 1 76 ? 12.175 -17.069 -1.421 1.00 88.56 76 ARG A N 1
ATOM 578 C CA . ARG A 1 76 ? 10.766 -17.492 -1.502 1.00 88.56 76 ARG A CA 1
ATOM 579 C C . ARG A 1 76 ? 9.969 -16.522 -2.370 1.00 88.56 76 ARG A C 1
ATOM 581 O O . ARG A 1 76 ? 9.926 -15.325 -2.085 1.00 88.56 76 ARG A O 1
ATOM 588 N N . SER A 1 77 ? 9.332 -17.038 -3.418 1.00 90.19 77 SER A N 1
ATOM 589 C CA . SER A 1 77 ? 8.477 -16.242 -4.301 1.00 90.19 77 SER A CA 1
ATOM 590 C C . SER A 1 77 ? 7.053 -16.133 -3.762 1.00 90.19 77 SER A C 1
ATOM 592 O O . SER A 1 77 ? 6.444 -17.126 -3.363 1.00 90.19 77 SER A O 1
ATOM 594 N N . TYR A 1 78 ? 6.506 -14.922 -3.785 1.00 90.00 78 TYR A N 1
ATOM 595 C CA . TYR A 1 78 ? 5.096 -14.674 -3.493 1.00 90.00 78 TYR A CA 1
ATOM 596 C C . TYR A 1 78 ? 4.209 -15.124 -4.660 1.00 90.00 78 TYR A C 1
ATOM 598 O O . TYR A 1 78 ? 4.670 -15.248 -5.798 1.00 90.00 78 TYR A O 1
ATOM 606 N N . LEU A 1 79 ? 2.913 -15.312 -4.388 1.00 88.19 79 LEU A N 1
ATOM 607 C CA . LEU A 1 79 ? 1.920 -15.690 -5.396 1.00 88.19 79 LEU A CA 1
ATOM 608 C C . LEU A 1 79 ? 1.985 -14.754 -6.614 1.00 88.19 79 LEU A C 1
ATOM 610 O O . LEU A 1 79 ? 2.083 -13.535 -6.470 1.00 88.19 79 LEU A O 1
ATOM 614 N N . ASN A 1 80 ? 1.967 -15.313 -7.822 1.00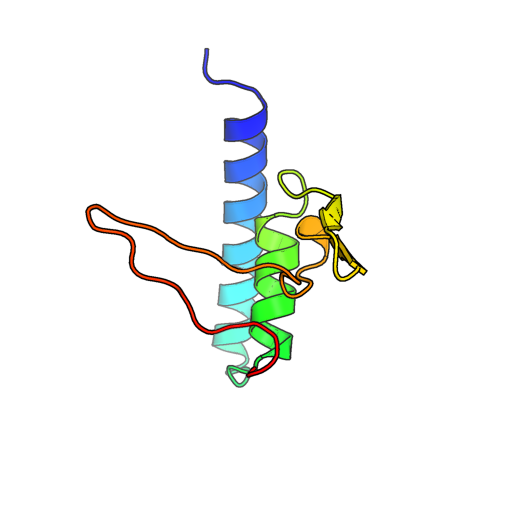 85.94 80 ASN A N 1
ATOM 615 C CA . ASN A 1 80 ? 1.950 -14.511 -9.043 1.00 85.94 80 ASN A CA 1
ATOM 616 C C . ASN A 1 80 ? 0.618 -13.741 -9.141 1.00 85.94 80 ASN A C 1
ATOM 618 O O . ASN A 1 80 ? -0.423 -14.290 -8.794 1.00 85.94 80 ASN A O 1
ATOM 622 N N . TYR A 1 81 ? 0.655 -12.500 -9.627 1.00 81.38 81 TYR A N 1
ATOM 623 C CA . TYR A 1 81 ? -0.532 -11.663 -9.816 1.00 81.38 81 TYR A CA 1
ATOM 624 C C . TYR A 1 81 ? -1.579 -12.298 -10.740 1.00 81.38 81 TYR A C 1
ATOM 626 O O . TYR A 1 81 ? -2.761 -12.064 -10.558 1.00 81.38 81 TYR A O 1
ATOM 634 N N . GLN A 1 82 ? -1.165 -13.162 -11.671 1.00 83.00 82 GLN A N 1
ATOM 635 C CA . GLN A 1 82 ? -2.065 -13.932 -12.541 1.00 83.00 82 GLN A CA 1
ATOM 636 C C . GLN A 1 82 ? -2.915 -14.972 -11.791 1.00 83.00 82 GLN A C 1
ATOM 638 O O . GLN A 1 82 ? -3.777 -15.609 -12.389 1.00 83.00 82 GLN A O 1
ATOM 643 N N . LYS A 1 83 ? -2.619 -15.215 -10.510 1.00 81.06 83 LYS A N 1
ATOM 644 C CA . LYS A 1 83 ? -3.297 -16.198 -9.655 1.00 81.06 83 LYS A CA 1
ATOM 645 C C . LYS A 1 83 ? -4.112 -15.540 -8.533 1.00 81.06 83 LYS A C 1
ATOM 647 O O . LYS A 1 83 ? -4.559 -16.254 -7.638 1.00 81.06 83 LYS A O 1
ATOM 652 N N . VAL A 1 84 ? -4.212 -14.211 -8.543 1.00 71.50 84 VAL A N 1
ATOM 653 C CA . VAL A 1 84 ? -5.017 -13.393 -7.621 1.00 71.50 84 VAL A CA 1
ATOM 654 C C . VAL A 1 84 ? -6.319 -13.041 -8.320 1.00 71.50 84 VAL A C 1
ATOM 656 O O . VAL A 1 84 ? -7.366 -13.133 -7.648 1.00 71.50 84 VAL A O 1
#

Secondary structure (DSSP, 8-state):
---HHHHHHHHHHHHHHHHHHHHHHTT----HHHHHHHHHHHTTTT--EEE-SS-EEEGGGTPPPSS--EETTTTEEPPPGGG-

Foldseek 3Di:
DDDPLVVVLVVLVVQLVVVVVVCVVVVPDDDLVVQLCSQLSNCLPPWDWDQDPVGIDTSNNSDDDQDWDFDDDPTDIDDHPVVD

Radius of gyration: 14.87 Å; Cα contacts (8 Å, |Δi|>4): 106; chains: 1; bounding box: 37×33×33 Å

Mean predicted aligned error: 3.77 Å

Sequence (84 aa):
GKPLIDHLMNDDLRMVYEQAQTEAVRRTAITPTFLRMLNGILMRRTGSVHHVAADTFDSSRGDYRLCGVTAGVGGRSYLNYQKV

Organism: NCBI:txid1411021